Protein AF-A0A6S7BJY7-F1 (afdb_monomer_lite)

Structure (mmCIF, N/CA/C/O backbone):
data_AF-A0A6S7BJY7-F1
#
_entry.id   AF-A0A6S7BJY7-F1
#
loop_
_atom_site.group_PDB
_atom_site.id
_atom_site.type_symbol
_atom_site.label_atom_id
_atom_site.label_alt_id
_atom_site.label_comp_id
_atom_site.label_asym_id
_atom_site.label_entity_id
_atom_site.label_seq_id
_atom_site.pdbx_PDB_ins_code
_atom_site.Cartn_x
_atom_site.Cartn_y
_atom_site.Cartn_z
_atom_site.occupancy
_atom_site.B_iso_or_equiv
_atom_site.auth_seq_id
_atom_site.auth_comp_id
_atom_site.auth_asym_id
_atom_site.auth_atom_id
_atom_site.pdbx_PDB_model_num
ATOM 1 N N . MET A 1 1 ? 14.962 4.164 66.376 1.00 38.88 1 MET A N 1
ATOM 2 C CA . MET A 1 1 ? 14.419 2.785 66.479 1.00 38.88 1 MET A CA 1
ATOM 3 C C . MET A 1 1 ? 12.922 2.935 66.760 1.00 38.88 1 MET A C 1
ATOM 5 O O . MET A 1 1 ? 12.618 3.655 67.688 1.00 38.88 1 MET A O 1
ATOM 9 N N . LYS A 1 2 ? 11.924 2.439 66.023 1.00 44.50 2 LYS A N 1
ATOM 10 C CA . LYS A 1 2 ? 11.789 1.394 64.997 1.00 44.50 2 LYS A CA 1
ATOM 11 C C . LYS A 1 2 ? 10.675 1.852 64.028 1.00 44.50 2 LYS A C 1
ATOM 13 O O . LYS A 1 2 ? 9.602 2.228 64.485 1.00 44.50 2 LYS A O 1
ATOM 18 N N . ARG A 1 3 ? 10.926 1.844 62.712 1.00 48.97 3 ARG A N 1
ATOM 19 C CA . ARG A 1 3 ? 9.902 2.062 61.671 1.00 48.97 3 ARG A CA 1
ATOM 20 C C . ARG A 1 3 ? 9.167 0.734 61.470 1.00 48.97 3 ARG A C 1
ATOM 22 O O . ARG A 1 3 ? 9.753 -0.218 60.965 1.00 48.97 3 ARG A O 1
ATOM 29 N N . GLY A 1 4 ? 7.937 0.650 61.969 1.00 49.62 4 GLY A N 1
ATOM 30 C CA . GLY A 1 4 ? 7.124 -0.563 61.957 1.00 49.62 4 GLY A CA 1
ATOM 31 C C . GLY A 1 4 ? 6.463 -0.809 60.603 1.00 49.62 4 GLY A C 1
ATOM 32 O O . GLY A 1 4 ? 5.589 -0.057 60.194 1.00 49.62 4 GLY A O 1
ATOM 33 N N . VAL A 1 5 ? 6.909 -1.874 59.937 1.00 56.19 5 VAL A N 1
ATOM 34 C CA . VAL A 1 5 ? 6.073 -2.932 59.345 1.00 56.19 5 VAL A CA 1
ATOM 35 C C . VAL A 1 5 ? 4.744 -2.468 58.735 1.00 56.19 5 VAL A C 1
ATOM 37 O O . VAL A 1 5 ? 3.706 -2.544 59.382 1.00 56.19 5 VAL A O 1
ATOM 40 N N . LYS A 1 6 ? 4.767 -2.096 57.450 1.00 43.50 6 LYS A N 1
ATOM 41 C CA . LYS A 1 6 ? 3.678 -2.385 56.492 1.00 43.50 6 LYS A CA 1
ATOM 42 C C . LYS A 1 6 ? 4.256 -2.782 55.128 1.00 43.50 6 LYS A C 1
ATOM 44 O O . LYS A 1 6 ? 3.804 -2.338 54.082 1.00 43.50 6 LYS A O 1
ATOM 49 N N . ALA A 1 7 ? 5.287 -3.624 55.151 1.00 50.22 7 ALA A N 1
ATOM 50 C CA . ALA A 1 7 ? 5.715 -4.402 53.996 1.00 50.22 7 ALA A CA 1
ATOM 51 C C . ALA A 1 7 ? 4.849 -5.669 53.939 1.00 50.22 7 ALA A C 1
ATOM 53 O O . ALA A 1 7 ? 5.292 -6.708 54.406 1.00 50.22 7 ALA A O 1
ATOM 54 N N . ALA A 1 8 ? 3.587 -5.551 53.514 1.00 53.59 8 ALA A N 1
ATOM 55 C CA . ALA A 1 8 ? 2.694 -6.697 53.271 1.00 53.59 8 ALA A CA 1
ATOM 56 C C . ALA A 1 8 ? 1.332 -6.259 52.693 1.00 53.59 8 ALA A C 1
ATOM 58 O O . ALA A 1 8 ? 0.293 -6.724 53.153 1.00 53.59 8 ALA A O 1
ATOM 59 N N . PHE A 1 9 ? 1.295 -5.345 51.719 1.00 50.22 9 PHE A N 1
ATOM 60 C CA . PHE A 1 9 ? 0.073 -5.137 50.936 1.00 50.22 9 PHE A CA 1
ATOM 61 C C . PHE A 1 9 ? 0.253 -5.764 49.555 1.00 50.22 9 PHE A C 1
ATOM 63 O O . PHE A 1 9 ? 0.862 -5.191 48.660 1.00 50.22 9 PHE A O 1
ATOM 70 N N . SER A 1 10 ? -0.279 -6.981 49.457 1.00 46.59 10 SER A N 1
ATOM 71 C CA . SER A 1 10 ? -0.837 -7.565 48.239 1.00 46.59 10 SER A CA 1
ATOM 72 C C . SER A 1 10 ? 0.129 -7.852 47.091 1.00 46.59 10 SER A C 1
ATOM 74 O O . SER A 1 10 ? -0.057 -7.416 45.962 1.00 46.59 10 SER A O 1
ATOM 76 N N . MET A 1 11 ? 1.105 -8.712 47.371 1.00 55.03 11 MET A N 1
ATOM 77 C CA . MET A 1 11 ? 1.630 -9.651 46.382 1.00 55.03 11 MET A CA 1
ATOM 78 C C . MET A 1 11 ? 0.744 -10.908 46.418 1.00 55.03 11 MET A C 1
ATOM 80 O O . MET A 1 11 ? 1.067 -11.816 47.171 1.00 55.03 11 MET A O 1
ATOM 84 N N . MET A 1 12 ? -0.388 -10.946 45.698 1.00 51.50 12 MET A N 1
ATOM 85 C CA . MET A 1 12 ? -1.032 -12.197 45.239 1.00 51.50 12 MET A CA 1
ATOM 86 C C . MET A 1 12 ? -2.269 -11.918 44.352 1.00 51.50 12 MET A C 1
ATOM 88 O O . MET A 1 12 ? -3.177 -11.222 44.793 1.00 51.50 12 MET A O 1
ATOM 92 N N . LEU A 1 13 ? -2.315 -12.581 43.184 1.00 53.12 13 LEU A N 1
ATOM 93 C CA . LEU A 1 13 ? -3.472 -12.872 42.304 1.00 53.12 13 LEU A CA 1
ATOM 94 C C . LEU A 1 13 ? -4.111 -11.661 41.587 1.00 53.12 13 LEU A C 1
ATOM 96 O O . LEU A 1 13 ? -4.665 -10.775 42.213 1.00 53.12 13 LEU A O 1
ATOM 100 N N . LEU A 1 14 ? -4.122 -11.576 40.253 1.00 58.38 14 LEU A N 1
ATOM 101 C CA . LEU A 1 14 ? -4.518 -12.629 39.317 1.00 58.38 14 LEU A CA 1
ATOM 102 C C . LEU A 1 14 ? -3.639 -12.660 38.061 1.00 58.38 14 LEU A C 1
ATOM 104 O O . LEU A 1 14 ? -3.398 -11.648 37.407 1.00 58.38 14 LEU A O 1
ATOM 108 N N . LEU A 1 15 ? -3.236 -13.879 37.711 1.00 58.38 15 LEU A N 1
ATOM 109 C CA . LEU A 1 15 ? -2.872 -14.268 36.359 1.00 58.38 15 LEU A CA 1
ATOM 110 C C . LEU A 1 15 ? -4.048 -13.925 35.431 1.00 58.38 15 LEU A C 1
ATOM 112 O O . LEU A 1 15 ? -5.078 -14.597 35.495 1.00 58.38 15 LEU A O 1
ATOM 116 N N . VAL A 1 16 ? -3.920 -12.906 34.578 1.00 61.62 16 VAL A N 1
ATOM 117 C CA . VAL A 1 16 ? -4.748 -12.865 33.370 1.00 61.62 16 VAL A CA 1
ATOM 118 C C . VAL A 1 16 ? -4.061 -13.788 32.370 1.00 61.62 16 VAL A C 1
ATOM 120 O O . VAL A 1 16 ? -3.001 -13.498 31.817 1.00 61.62 16 VAL A O 1
ATOM 123 N N . SER A 1 17 ? -4.597 -15.000 32.303 1.00 61.88 17 SER A N 1
ATOM 124 C CA . SER A 1 17 ? -4.183 -16.041 31.378 1.00 61.88 17 SER A CA 1
ATOM 125 C C . SER A 1 17 ? -4.249 -15.524 29.943 1.00 61.88 17 SER A C 1
ATOM 127 O O . SER A 1 17 ? -5.168 -14.797 29.574 1.00 61.88 17 SER A O 1
ATOM 129 N N . ALA A 1 18 ? -3.245 -15.905 29.156 1.00 58.03 18 ALA A N 1
ATOM 130 C CA . ALA A 1 18 ? -3.054 -15.521 27.769 1.00 58.03 18 ALA A CA 1
ATOM 131 C C . ALA A 1 18 ? -4.313 -15.751 26.920 1.00 58.03 18 ALA A C 1
ATOM 133 O O . ALA A 1 18 ? -4.724 -16.893 26.706 1.00 58.03 18 ALA A O 1
ATOM 134 N N . SER A 1 19 ? -4.879 -14.676 26.371 1.00 53.62 19 SER A N 1
ATOM 135 C CA . SER A 1 19 ? -5.683 -14.795 25.159 1.00 53.62 19 SER A CA 1
ATOM 136 C C . SER A 1 19 ? -4.749 -15.304 24.069 1.00 53.62 19 SER A C 1
ATOM 138 O O . SER A 1 19 ? -3.726 -14.680 23.783 1.00 53.62 19 SER A O 1
ATOM 140 N N . ALA A 1 20 ? -5.055 -16.477 23.522 1.00 56.84 20 ALA A N 1
ATOM 141 C CA . ALA A 1 20 ? -4.331 -17.051 22.406 1.00 56.84 20 ALA A CA 1
ATOM 142 C C . ALA A 1 20 ? -4.194 -15.992 21.306 1.00 56.84 20 ALA A C 1
ATOM 144 O O . ALA A 1 20 ? -5.196 -15.519 20.773 1.00 56.84 20 ALA A O 1
ATOM 145 N N . MET A 1 21 ? -2.960 -15.637 20.950 1.00 48.62 21 MET A N 1
ATOM 146 C CA . MET A 1 21 ? -2.685 -14.951 19.691 1.00 48.62 21 MET A CA 1
ATOM 147 C C . MET A 1 21 ? -2.891 -15.977 18.571 1.00 48.62 21 MET A C 1
ATOM 149 O O . MET A 1 21 ? -1.942 -16.440 17.944 1.00 48.62 21 MET A O 1
ATOM 153 N N . ALA A 1 22 ? -4.141 -16.397 18.354 1.00 52.94 22 ALA A N 1
ATOM 154 C CA . ALA A 1 22 ? -4.554 -16.830 17.033 1.00 52.94 22 ALA A CA 1
ATOM 155 C C . ALA A 1 22 ? -4.283 -15.608 16.155 1.00 52.94 22 ALA A C 1
ATOM 157 O O . ALA A 1 22 ? -4.866 -14.560 16.425 1.00 52.94 22 ALA A O 1
ATOM 158 N N . GLY A 1 23 ? -3.290 -15.708 15.259 1.00 55.72 23 GLY A N 1
ATOM 159 C CA . GLY A 1 23 ? -2.679 -14.567 14.567 1.00 55.72 23 GLY A CA 1
ATOM 160 C C . GLY A 1 23 ? -3.725 -13.518 14.231 1.00 55.72 23 GLY A C 1
ATOM 161 O O . GLY A 1 23 ? -4.704 -13.854 13.571 1.00 55.72 23 GLY A O 1
ATOM 162 N N . SER A 1 24 ? -3.564 -12.327 14.808 1.00 61.00 24 SER A N 1
ATOM 163 C CA . SER A 1 24 ? -4.590 -11.292 14.939 1.00 61.00 24 SER A CA 1
ATOM 164 C C . SER A 1 24 ? -5.217 -10.973 13.587 1.00 61.00 24 SER A C 1
ATOM 166 O O . SER A 1 24 ? -4.709 -10.139 12.842 1.00 61.00 24 SER A O 1
ATOM 168 N N . LYS A 1 25 ? -6.302 -11.681 13.267 1.00 71.12 25 LYS A N 1
ATOM 169 C CA . LYS A 1 25 ? -7.227 -11.312 12.205 1.00 71.12 25 LYS A CA 1
ATOM 170 C C . LYS A 1 25 ? -7.788 -9.954 12.589 1.00 71.12 25 LYS A C 1
ATOM 172 O O . LYS A 1 25 ? -8.103 -9.734 13.762 1.00 71.12 25 LYS A O 1
ATOM 177 N N . LEU A 1 26 ? -7.866 -9.057 11.618 1.00 81.31 26 LEU A N 1
ATOM 178 C CA . LEU A 1 26 ? -8.483 -7.759 11.829 1.00 81.31 26 LEU A CA 1
ATOM 179 C C . LEU A 1 26 ? -9.954 -7.962 12.221 1.00 81.31 26 LEU A C 1
ATOM 181 O O . LEU A 1 26 ? -10.600 -8.941 11.831 1.00 81.31 26 LEU A O 1
ATOM 185 N N . THR A 1 27 ? -10.484 -7.054 13.032 1.00 84.00 27 THR A N 1
ATOM 186 C CA . THR A 1 27 ? -11.916 -7.017 13.330 1.00 84.00 27 THR A CA 1
ATOM 187 C C . THR A 1 27 ? -12.710 -6.742 12.053 1.00 84.00 27 THR A C 1
ATOM 189 O O . THR A 1 27 ? -12.200 -6.187 11.081 1.00 84.00 27 THR A O 1
ATOM 192 N N . ALA A 1 28 ? -13.995 -7.103 12.043 1.00 83.69 28 ALA A N 1
ATOM 193 C CA . ALA A 1 28 ? -14.855 -6.838 10.890 1.00 83.69 28 ALA A CA 1
ATOM 194 C C . ALA A 1 28 ? -14.913 -5.340 10.528 1.00 83.69 28 ALA A C 1
ATOM 196 O O . ALA A 1 28 ? -15.039 -5.002 9.357 1.00 83.69 28 ALA A O 1
ATOM 197 N N . GLU A 1 29 ? -14.814 -4.449 11.517 1.00 83.94 29 GLU A N 1
ATOM 198 C CA . GLU A 1 29 ? -14.757 -3.000 11.309 1.00 83.94 29 GLU A CA 1
ATOM 199 C C . GLU A 1 29 ? -13.460 -2.588 10.604 1.00 83.94 29 GLU A C 1
ATOM 201 O O . GLU A 1 29 ? -13.521 -1.974 9.541 1.00 83.94 29 GLU A O 1
ATOM 206 N N . GLU A 1 30 ? -12.304 -3.033 11.102 1.00 85.31 30 GLU A N 1
ATOM 207 C CA . GLU A 1 30 ? -10.998 -2.782 10.472 1.00 85.31 30 GLU A CA 1
ATOM 208 C C . GLU A 1 30 ? -10.933 -3.339 9.038 1.00 85.31 30 GLU A C 1
ATOM 210 O O . GLU A 1 30 ? -10.423 -2.689 8.127 1.00 85.31 30 GLU A O 1
ATOM 215 N N . CYS A 1 31 ? -11.531 -4.508 8.801 1.00 88.44 31 CYS A N 1
ATOM 216 C CA . CYS A 1 31 ? -11.640 -5.108 7.472 1.00 88.44 31 CYS A CA 1
ATOM 217 C C . CYS A 1 31 ? -12.552 -4.354 6.500 1.00 88.44 31 CYS A C 1
ATOM 219 O O . CYS A 1 31 ? -12.492 -4.611 5.300 1.00 88.44 31 CYS A O 1
ATOM 221 N N . ASN A 1 32 ? -13.426 -3.465 6.975 1.00 85.50 32 ASN A N 1
ATOM 222 C CA . ASN A 1 32 ? -14.210 -2.626 6.074 1.00 85.50 32 ASN A CA 1
ATOM 223 C C . ASN A 1 32 ? -13.401 -1.424 5.587 1.00 85.50 32 ASN A C 1
ATOM 225 O O . ASN A 1 32 ? -13.686 -0.921 4.506 1.00 85.50 32 ASN A O 1
ATOM 229 N N . ASP A 1 33 ? -12.438 -0.939 6.366 1.00 82.31 33 ASP A N 1
ATOM 230 C CA . ASP A 1 33 ? -11.668 0.266 6.039 1.00 82.31 33 ASP A CA 1
ATOM 231 C C . ASP A 1 33 ? -10.409 -0.021 5.202 1.00 82.31 33 ASP A C 1
ATOM 233 O O . ASP A 1 33 ? -9.933 0.866 4.499 1.00 82.31 33 ASP A O 1
ATOM 237 N N . TYR A 1 34 ? -9.933 -1.268 5.211 1.00 80.38 34 TYR A N 1
ATOM 238 C CA . TYR A 1 34 ? -8.756 -1.768 4.493 1.00 80.38 34 TYR A C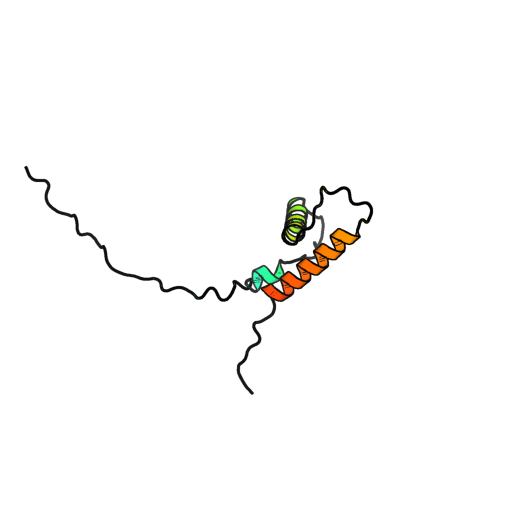A 1
ATOM 239 C C . TYR A 1 34 ? -9.164 -2.621 3.266 1.00 80.38 34 TYR A C 1
ATOM 241 O O . TYR A 1 34 ? -10.160 -3.342 3.345 1.00 80.38 34 TYR A O 1
ATOM 249 N N . PRO A 1 35 ? -8.430 -2.638 2.134 1.00 72.44 35 PRO A N 1
ATOM 250 C CA . PRO A 1 35 ? -7.204 -1.900 1.845 1.00 72.44 35 PRO A CA 1
ATOM 251 C C . PRO A 1 35 ? -7.394 -0.623 1.019 1.00 72.44 35 PRO A C 1
ATOM 253 O O . PRO A 1 35 ? -6.439 0.095 0.817 1.00 72.44 35 PRO A O 1
ATOM 256 N N . PHE A 1 36 ? -8.586 -0.335 0.497 1.00 83.38 36 PHE A N 1
ATOM 257 C CA . PHE A 1 36 ? -8.906 0.956 -0.126 1.00 83.38 36 PHE A CA 1
ATOM 258 C C . PHE A 1 36 ? -10.419 1.125 -0.107 1.00 83.38 36 PHE A C 1
ATOM 260 O O . PHE A 1 36 ? -11.145 0.312 -0.690 1.00 83.38 36 PHE A O 1
ATOM 267 N N . LYS A 1 37 ? -10.912 2.191 0.523 1.00 81.50 37 LYS A N 1
ATOM 268 C CA . LYS A 1 37 ? -12.315 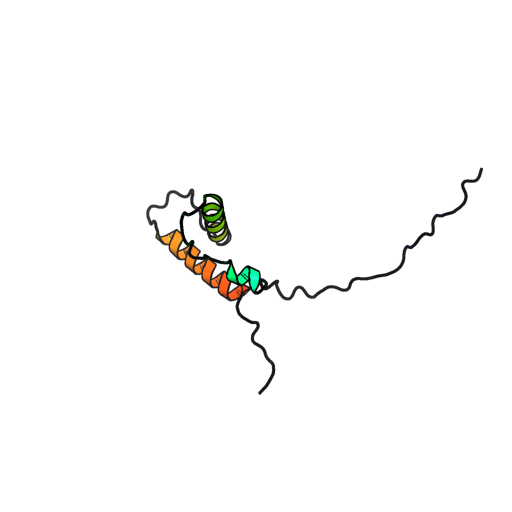2.589 0.407 1.00 81.50 37 LYS A CA 1
ATOM 269 C C . LYS A 1 37 ? -12.439 3.678 -0.652 1.00 81.50 37 LYS A C 1
ATOM 271 O O . LYS A 1 37 ? -11.824 4.728 -0.489 1.00 81.50 37 LYS A O 1
ATOM 276 N N . PRO A 1 38 ? -13.261 3.483 -1.701 1.00 80.12 38 PRO A N 1
ATOM 277 C CA . PRO A 1 38 ? -13.546 4.548 -2.649 1.00 80.12 38 PRO A CA 1
ATOM 278 C C . PRO A 1 38 ? -14.015 5.804 -1.911 1.00 80.12 38 PRO A C 1
ATOM 280 O O . PRO A 1 38 ? -15.024 5.781 -1.202 1.00 80.12 38 PRO A O 1
ATOM 283 N N . VAL A 1 39 ? -13.271 6.897 -2.063 1.00 78.19 39 VAL A N 1
ATOM 284 C CA . VAL A 1 39 ? -13.628 8.176 -1.452 1.00 78.19 39 VAL A CA 1
ATOM 285 C C . VAL A 1 39 ? -14.787 8.787 -2.237 1.00 78.19 39 VAL A C 1
ATOM 287 O O . VAL A 1 39 ? -14.734 8.914 -3.460 1.00 78.19 39 VAL A O 1
ATOM 290 N N . VAL A 1 40 ? -15.849 9.178 -1.532 1.00 81.56 40 VAL A N 1
ATOM 291 C CA . VAL A 1 40 ? -16.952 9.954 -2.109 1.00 81.56 40 VAL A CA 1
ATOM 292 C C . VAL A 1 40 ? -16.671 11.432 -1.846 1.00 81.56 40 VAL A C 1
ATOM 294 O O . VAL A 1 40 ? -16.800 11.891 -0.714 1.00 81.56 40 VAL A O 1
ATOM 297 N N . GLY A 1 41 ? -16.288 12.175 -2.886 1.00 85.56 41 GLY A N 1
ATOM 298 C CA . GLY A 1 41 ? -15.960 13.602 -2.790 1.00 85.56 41 GLY A CA 1
ATOM 299 C C . GLY A 1 41 ? -14.466 13.886 -2.958 1.00 85.56 41 GLY A C 1
ATOM 300 O O . GLY A 1 41 ? -13.789 13.212 -3.731 1.00 85.56 41 GLY A O 1
ATOM 301 N N . GLU A 1 42 ? -13.965 14.919 -2.280 1.00 90.56 42 GLU A N 1
ATOM 302 C CA . GLU A 1 42 ? -12.557 15.320 -2.368 1.00 90.56 42 GLU A CA 1
ATOM 303 C C . GLU A 1 42 ? -11.649 14.368 -1.580 1.00 90.56 42 GLU A C 1
ATOM 305 O O . GLU A 1 42 ? -11.923 14.034 -0.427 1.00 90.56 42 GLU A O 1
ATOM 310 N N . VAL A 1 43 ? -10.536 13.965 -2.197 1.00 89.75 43 VAL A N 1
ATOM 311 C CA . VAL A 1 43 ? -9.485 13.194 -1.526 1.00 89.75 43 VAL A CA 1
ATOM 312 C C . VAL A 1 43 ? -8.716 14.119 -0.591 1.00 89.75 43 VAL A C 1
ATOM 314 O O . VAL A 1 43 ? -8.135 15.119 -1.017 1.00 89.75 43 VAL A O 1
ATOM 317 N N . THR A 1 44 ? -8.684 13.775 0.693 1.00 91.94 44 THR A N 1
ATOM 318 C CA . THR A 1 44 ? -7.889 14.503 1.685 1.00 91.94 44 THR A CA 1
ATOM 319 C C . THR A 1 44 ? -6.443 14.010 1.695 1.00 91.94 44 THR A C 1
ATOM 321 O O . THR A 1 44 ? -6.159 12.842 1.435 1.00 91.94 44 THR A O 1
ATOM 324 N N . HIS A 1 45 ? -5.507 14.883 2.077 1.00 94.56 45 HIS A N 1
ATOM 325 C CA . HIS A 1 45 ? -4.104 14.492 2.250 1.00 94.56 45 HIS A CA 1
ATOM 326 C C . HIS A 1 45 ? -3.940 13.354 3.273 1.00 94.56 45 HIS A C 1
ATOM 328 O O . HIS A 1 45 ? -3.101 12.482 3.094 1.00 94.56 45 HIS A O 1
ATOM 334 N N . ALA A 1 46 ? -4.756 13.334 4.331 1.00 91.94 46 ALA A N 1
ATOM 335 C CA . ALA A 1 46 ? -4.718 12.270 5.331 1.00 91.94 46 ALA A CA 1
ATOM 336 C C . ALA A 1 46 ? -5.088 10.901 4.734 1.00 91.94 46 ALA A C 1
ATOM 338 O O . ALA A 1 46 ? -4.380 9.930 4.984 1.00 91.94 46 ALA A O 1
ATOM 339 N N . GLN A 1 47 ? -6.138 10.841 3.907 1.00 89.69 47 GLN A N 1
ATOM 340 C CA . GLN A 1 47 ? -6.528 9.614 3.202 1.00 89.69 47 GLN A CA 1
ATOM 341 C C . GLN A 1 47 ? -5.426 9.147 2.253 1.00 89.69 47 GLN A C 1
ATOM 343 O O . GLN A 1 47 ? -5.017 7.996 2.323 1.00 89.69 47 GLN A O 1
ATOM 348 N N . LEU A 1 48 ? -4.880 10.053 1.436 1.00 92.00 48 LEU A N 1
ATOM 349 C CA . LEU A 1 48 ? -3.790 9.716 0.519 1.00 92.00 48 LEU A CA 1
ATOM 350 C C . LEU A 1 48 ? -2.576 9.127 1.254 1.00 92.00 48 LEU A C 1
ATOM 352 O O . LEU A 1 48 ? -2.001 8.137 0.812 1.00 92.00 48 LEU A O 1
ATOM 356 N N . MET A 1 49 ? -2.184 9.727 2.380 1.00 93.94 49 MET A N 1
ATOM 357 C CA . MET A 1 49 ? -1.050 9.236 3.165 1.00 93.94 49 MET A CA 1
ATOM 358 C C . MET A 1 49 ? -1.332 7.880 3.815 1.00 93.94 49 MET A C 1
ATOM 360 O O . MET A 1 49 ? -0.411 7.079 3.951 1.00 93.94 49 MET A O 1
ATOM 364 N N . GLN A 1 50 ? -2.580 7.611 4.197 1.00 91.81 50 GLN A N 1
ATOM 365 C CA . GLN A 1 50 ? -2.976 6.301 4.704 1.00 91.81 5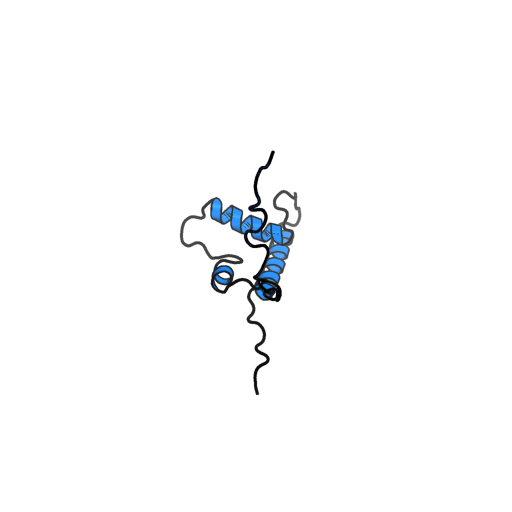0 GLN A CA 1
ATOM 366 C C . GLN A 1 50 ? -2.893 5.233 3.609 1.00 91.81 50 GLN A C 1
ATOM 368 O O . GLN A 1 50 ? -2.223 4.221 3.797 1.00 91.81 50 GLN A O 1
ATOM 373 N N . GLU A 1 51 ? -3.483 5.499 2.444 1.00 92.62 51 GLU A N 1
ATOM 374 C CA . GLU A 1 51 ? -3.417 4.613 1.277 1.00 92.62 51 GLU A CA 1
ATOM 375 C C . GLU A 1 51 ? -1.967 4.319 0.859 1.00 92.62 51 GLU A C 1
ATOM 377 O O . GLU A 1 51 ? -1.606 3.184 0.533 1.00 92.62 51 GLU A O 1
ATOM 382 N N . LEU A 1 52 ? -1.107 5.338 0.921 1.00 95.31 52 LEU A N 1
ATOM 383 C CA . LEU A 1 52 ? 0.312 5.184 0.639 1.00 95.31 52 LEU A CA 1
ATOM 384 C C . LEU A 1 52 ? 1.014 4.296 1.673 1.00 95.31 52 LEU A C 1
ATOM 386 O O . LEU A 1 52 ? 1.742 3.383 1.287 1.00 95.31 52 LEU A O 1
ATOM 390 N N . ALA A 1 53 ? 0.767 4.521 2.965 1.00 94.38 53 ALA A N 1
ATOM 391 C CA . ALA A 1 53 ? 1.356 3.723 4.039 1.00 94.38 53 ALA A CA 1
ATOM 392 C C . ALA A 1 53 ? 0.965 2.239 3.934 1.00 94.38 53 ALA A C 1
ATOM 394 O O . ALA A 1 53 ? 1.769 1.350 4.226 1.00 94.38 53 ALA A O 1
ATOM 395 N N . GLU A 1 54 ? -0.250 1.948 3.472 1.00 94.62 54 GLU A N 1
ATOM 396 C CA . GLU A 1 54 ? -0.699 0.579 3.233 1.00 94.62 54 GLU A CA 1
ATOM 397 C C . GLU A 1 54 ? 0.084 -0.085 2.095 1.00 94.62 54 GLU A C 1
ATOM 399 O O . GLU A 1 54 ? 0.582 -1.201 2.267 1.00 94.62 54 GLU A O 1
ATOM 404 N N . LEU A 1 55 ? 0.296 0.607 0.972 1.00 97.12 55 LEU A N 1
ATOM 405 C CA . LEU A 1 55 ? 1.148 0.109 -0.117 1.00 97.12 55 LEU A CA 1
ATOM 406 C C . LEU A 1 55 ? 2.604 -0.084 0.331 1.00 97.12 55 LEU A C 1
ATOM 408 O O . LEU A 1 55 ? 3.225 -1.100 0.002 1.00 97.12 55 LEU A O 1
ATOM 412 N N . GLU A 1 56 ? 3.152 0.855 1.103 1.00 96.88 56 GLU A N 1
ATOM 413 C CA . GLU A 1 56 ? 4.502 0.757 1.671 1.00 96.88 56 GLU A CA 1
ATOM 414 C C . GLU A 1 56 ? 4.628 -0.444 2.623 1.00 96.88 56 GLU A C 1
ATOM 416 O O . GLU A 1 56 ? 5.642 -1.145 2.599 1.00 96.88 56 GLU A O 1
ATOM 421 N N . SER A 1 57 ? 3.571 -0.778 3.377 1.00 96.19 57 SER A N 1
ATOM 422 C CA . SER A 1 57 ? 3.548 -1.949 4.273 1.00 96.19 57 SER A CA 1
ATOM 423 C C . SER A 1 57 ? 3.735 -3.287 3.546 1.00 96.19 57 SER A C 1
ATOM 425 O O . SER A 1 57 ? 4.165 -4.274 4.147 1.00 96.19 57 SER A O 1
ATOM 427 N N . VAL A 1 58 ? 3.446 -3.320 2.242 1.00 97.00 58 VAL A N 1
ATOM 428 C CA . VAL A 1 58 ? 3.669 -4.474 1.362 1.00 97.00 58 VAL A CA 1
ATOM 429 C C . VAL A 1 58 ? 4.814 -4.244 0.370 1.00 97.00 58 VAL A C 1
ATOM 431 O O . VAL A 1 58 ? 4.933 -4.964 -0.625 1.00 97.00 58 VAL A O 1
ATOM 434 N N . GLY A 1 59 ? 5.686 -3.269 0.637 1.00 97.06 59 GLY A N 1
ATOM 435 C CA . GLY A 1 59 ? 6.942 -3.049 -0.084 1.00 97.06 59 GLY A CA 1
ATOM 436 C C . GLY A 1 59 ? 6.826 -2.208 -1.354 1.00 97.06 59 GLY A C 1
ATOM 437 O O . GLY A 1 59 ? 7.597 -2.425 -2.286 1.00 97.06 59 GLY A O 1
ATOM 438 N N . TYR A 1 60 ? 5.843 -1.312 -1.451 1.00 97.81 60 TYR A N 1
ATOM 439 C CA . TYR A 1 60 ? 5.900 -0.226 -2.432 1.00 97.81 60 TYR A CA 1
ATOM 440 C C . TYR A 1 60 ? 6.903 0.843 -1.979 1.00 97.81 60 TYR A C 1
ATOM 442 O O . TYR A 1 60 ? 6.955 1.176 -0.801 1.00 97.81 60 TYR A O 1
ATOM 450 N N . GLU A 1 61 ? 7.679 1.398 -2.909 1.00 97.12 61 GLU A N 1
ATOM 451 C CA . GLU A 1 61 ? 8.629 2.481 -2.635 1.00 97.12 61 GLU A CA 1
ATOM 452 C C . GLU A 1 61 ? 8.279 3.698 -3.510 1.00 97.12 61 GLU A C 1
ATOM 454 O O . GLU A 1 61 ? 8.697 3.755 -4.669 1.00 97.12 61 GLU A O 1
ATOM 459 N N . PRO A 1 62 ? 7.522 4.689 -3.004 1.00 93.69 62 PRO A N 1
ATOM 460 C CA . PRO A 1 62 ? 7.062 5.823 -3.815 1.00 93.69 62 PRO A CA 1
ATOM 461 C C . PRO A 1 62 ? 8.182 6.778 -4.242 1.00 93.69 62 PRO A C 1
ATOM 463 O O . PRO A 1 62 ? 8.042 7.497 -5.227 1.00 93.69 62 PRO A O 1
ATOM 466 N N . SER A 1 63 ? 9.293 6.810 -3.503 1.00 93.94 63 SER A N 1
ATOM 467 C CA . SER A 1 63 ? 10.455 7.655 -3.805 1.00 93.94 63 SER A CA 1
ATOM 468 C C . SER A 1 63 ? 11.414 7.026 -4.820 1.00 93.94 63 SER A C 1
ATOM 470 O O . SER A 1 63 ? 12.367 7.681 -5.256 1.00 93.94 63 SER A O 1
ATOM 472 N N . LYS A 1 64 ? 11.183 5.766 -5.209 1.00 94.25 64 LYS A N 1
ATOM 473 C CA . LYS A 1 64 ? 12.009 5.056 -6.181 1.00 94.25 64 LYS A CA 1
ATOM 474 C C . LYS A 1 64 ? 11.806 5.654 -7.570 1.00 94.25 64 LYS A C 1
ATOM 476 O O . LYS A 1 64 ? 10.688 5.779 -8.061 1.00 94.25 64 LYS A O 1
ATOM 481 N N . ASN A 1 65 ? 12.910 5.972 -8.239 1.00 93.31 65 ASN A N 1
ATOM 482 C CA . ASN A 1 65 ? 12.879 6.333 -9.650 1.00 93.31 65 ASN A CA 1
ATOM 483 C C . ASN A 1 65 ? 12.680 5.061 -10.495 1.00 93.31 65 ASN A C 1
ATOM 485 O O . ASN A 1 65 ? 13.643 4.341 -10.769 1.00 93.31 65 ASN A O 1
ATOM 489 N N . ASP A 1 66 ? 11.428 4.758 -10.843 1.00 92.00 66 ASP A N 1
ATOM 490 C CA . ASP A 1 66 ? 11.036 3.540 -11.557 1.00 92.00 66 ASP A CA 1
ATOM 491 C C . ASP A 1 66 ? 10.739 3.812 -13.041 1.00 92.00 66 ASP A C 1
ATOM 493 O O . ASP A 1 66 ? 9.749 4.451 -13.397 1.00 92.00 66 ASP A O 1
ATOM 497 N N . TYR A 1 67 ? 11.585 3.272 -13.923 1.00 95.81 67 TYR A N 1
ATOM 498 C CA . TYR A 1 67 ? 11.400 3.347 -15.377 1.00 95.81 67 TYR A CA 1
ATOM 499 C C . TYR A 1 67 ? 10.191 2.534 -15.872 1.00 95.81 67 TYR A C 1
ATOM 501 O O . TYR A 1 67 ? 9.642 2.829 -16.932 1.00 95.81 67 TYR A O 1
ATOM 509 N N . TYR A 1 68 ? 9.777 1.513 -15.119 1.00 94.81 68 TYR A N 1
ATOM 510 C CA . TYR A 1 68 ? 8.704 0.588 -15.485 1.00 94.81 68 TYR A CA 1
ATOM 511 C C . TYR A 1 68 ? 7.379 0.907 -14.788 1.00 94.81 68 TYR A C 1
ATOM 513 O O . TYR A 1 68 ? 6.490 0.051 -14.736 1.00 94.81 68 TYR A O 1
ATOM 521 N N . TYR A 1 69 ? 7.219 2.125 -14.266 1.00 92.31 69 TYR A N 1
ATOM 522 C CA . TYR A 1 69 ? 5.953 2.564 -13.692 1.00 92.31 69 TYR A CA 1
ATOM 523 C C . TYR A 1 69 ? 4.801 2.334 -14.696 1.00 92.31 69 TYR A C 1
ATOM 525 O O . TYR A 1 69 ? 4.936 2.714 -15.864 1.00 92.31 69 TYR A O 1
ATOM 533 N N . PRO A 1 70 ? 3.663 1.734 -14.280 1.00 96.00 70 PRO A N 1
ATOM 534 C CA . PRO A 1 70 ? 3.231 1.483 -12.899 1.00 96.00 70 PRO A CA 1
ATOM 535 C C . PRO A 1 70 ? 3.385 0.026 -12.410 1.00 96.00 70 PRO A C 1
ATOM 537 O O . PRO A 1 70 ? 2.578 -0.435 -11.601 1.00 96.00 70 PRO A O 1
ATOM 540 N N . ASN A 1 71 ? 4.361 -0.745 -12.895 1.00 97.44 71 ASN A N 1
ATOM 541 C CA . ASN A 1 71 ? 4.457 -2.179 -12.578 1.00 97.44 71 ASN A CA 1
ATOM 542 C C . ASN A 1 71 ? 4.621 -2.467 -11.076 1.00 97.44 71 ASN A C 1
ATOM 544 O O . ASN A 1 71 ? 3.882 -3.290 -10.531 1.00 97.44 71 ASN A O 1
ATOM 548 N N . ASP A 1 72 ? 5.532 -1.767 -10.393 1.00 96.75 72 ASP A N 1
ATOM 549 C CA . ASP A 1 72 ? 5.782 -1.979 -8.959 1.00 96.75 72 ASP A CA 1
ATOM 550 C C . ASP A 1 72 ? 4.566 -1.590 -8.097 1.00 96.75 72 ASP A C 1
ATOM 552 O O . ASP A 1 72 ? 4.272 -2.258 -7.101 1.00 96.75 72 ASP A O 1
ATOM 556 N N . LEU A 1 73 ? 3.806 -0.569 -8.517 1.00 96.31 73 LEU A N 1
ATOM 557 C CA . LEU A 1 73 ? 2.552 -0.161 -7.875 1.00 96.31 73 LEU A CA 1
ATOM 558 C C . LEU A 1 73 ? 1.481 -1.256 -7.995 1.00 96.31 73 LEU A C 1
ATOM 560 O O . LEU A 1 73 ? 0.880 -1.642 -6.994 1.00 96.31 73 LEU A O 1
ATOM 564 N N . GLN A 1 74 ? 1.274 -1.803 -9.195 1.00 97.19 74 GLN A N 1
ATOM 565 C CA . GLN A 1 74 ? 0.305 -2.885 -9.415 1.00 97.19 74 GLN A CA 1
ATOM 566 C C . GLN A 1 74 ? 0.693 -4.157 -8.652 1.00 97.19 74 GLN A C 1
ATOM 568 O O . GLN A 1 74 ? -0.157 -4.826 -8.060 1.00 97.19 74 GLN A O 1
ATOM 573 N N . ALA A 1 75 ? 1.989 -4.476 -8.614 1.00 97.69 75 ALA A N 1
ATOM 574 C CA . ALA A 1 75 ? 2.492 -5.598 -7.835 1.00 97.69 75 ALA A CA 1
ATOM 575 C C . ALA A 1 75 ? 2.245 -5.395 -6.329 1.00 97.69 75 ALA A C 1
ATOM 577 O O . ALA A 1 75 ? 1.859 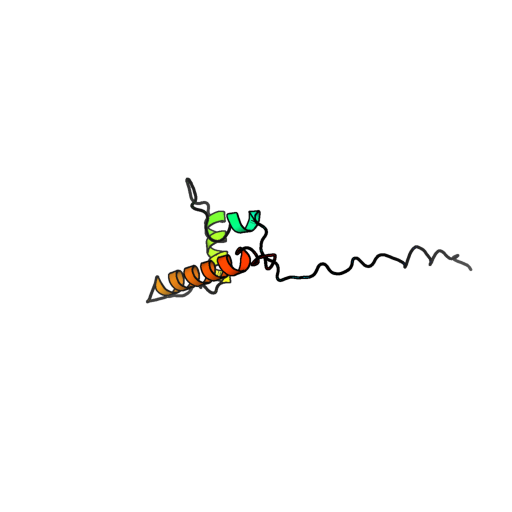-6.343 -5.643 1.00 97.69 75 ALA A O 1
ATOM 578 N N . ALA A 1 76 ? 2.432 -4.178 -5.811 1.00 97.38 76 ALA A N 1
ATOM 579 C CA . ALA A 1 76 ? 2.112 -3.849 -4.424 1.00 97.38 76 ALA A CA 1
ATOM 580 C C . ALA A 1 76 ? 0.609 -3.955 -4.136 1.00 97.38 76 ALA A C 1
ATOM 582 O O . ALA A 1 76 ? 0.239 -4.596 -3.157 1.00 97.38 76 ALA A O 1
ATOM 583 N N . GLN A 1 77 ? -0.261 -3.445 -5.013 1.00 96.38 77 GLN A N 1
ATOM 584 C CA . GLN A 1 77 ? -1.717 -3.594 -4.877 1.00 96.38 77 GLN A CA 1
ATOM 585 C C . GLN A 1 77 ? -2.145 -5.068 -4.810 1.00 96.38 77 GLN A C 1
ATOM 587 O O . GLN A 1 77 ? -2.956 -5.438 -3.962 1.00 96.38 77 GLN A O 1
ATOM 592 N N . ALA A 1 78 ? -1.559 -5.936 -5.642 1.00 97.12 78 ALA A N 1
ATOM 593 C CA . ALA A 1 78 ? -1.832 -7.372 -5.599 1.00 97.12 78 ALA A CA 1
ATOM 594 C C . ALA A 1 78 ? -1.388 -8.015 -4.271 1.00 97.12 78 ALA A C 1
ATOM 596 O O . ALA A 1 78 ? -2.125 -8.816 -3.692 1.00 97.12 78 ALA A O 1
ATOM 597 N N . ARG A 1 79 ? -0.208 -7.639 -3.752 1.00 97.69 79 ARG A N 1
ATOM 598 C CA . ARG A 1 79 ? 0.267 -8.098 -2.434 1.00 97.69 79 ARG A CA 1
ATOM 599 C C . ARG A 1 79 ? -0.622 -7.591 -1.299 1.00 97.69 79 ARG A C 1
ATOM 601 O O . ARG A 1 79 ? -0.925 -8.359 -0.389 1.00 97.69 79 ARG A O 1
ATOM 608 N N . LEU A 1 80 ? -1.073 -6.340 -1.374 1.00 96.38 80 LEU A N 1
ATOM 609 C CA . LEU A 1 80 ? -1.981 -5.741 -0.398 1.00 96.38 80 LEU A CA 1
ATOM 610 C C . LEU A 1 80 ? -3.327 -6.461 -0.373 1.00 96.38 80 LEU A C 1
ATOM 612 O O . LEU A 1 80 ? -3.830 -6.803 0.691 1.00 96.38 80 LEU A O 1
ATOM 616 N N . HIS A 1 81 ? -3.868 -6.783 -1.546 1.00 94.19 81 HIS A N 1
ATOM 617 C CA . HIS A 1 81 ? -5.095 -7.561 -1.648 1.00 94.19 81 HIS A CA 1
ATOM 618 C C . HIS A 1 81 ? -4.933 -8.985 -1.092 1.00 94.19 81 HIS A C 1
ATOM 620 O O . HIS A 1 81 ? -5.805 -9.478 -0.379 1.00 94.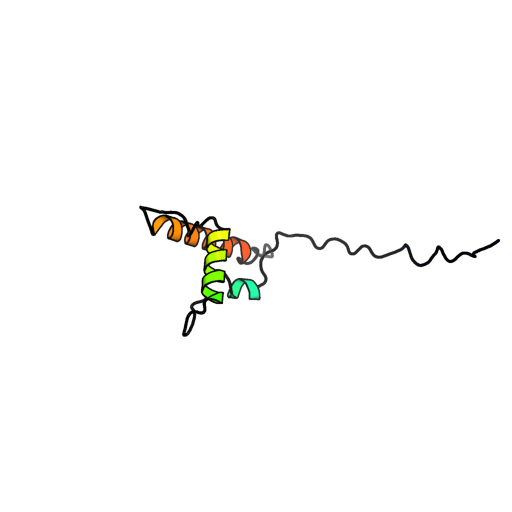19 81 HIS A O 1
ATOM 626 N N . ALA A 1 82 ? -3.798 -9.643 -1.350 1.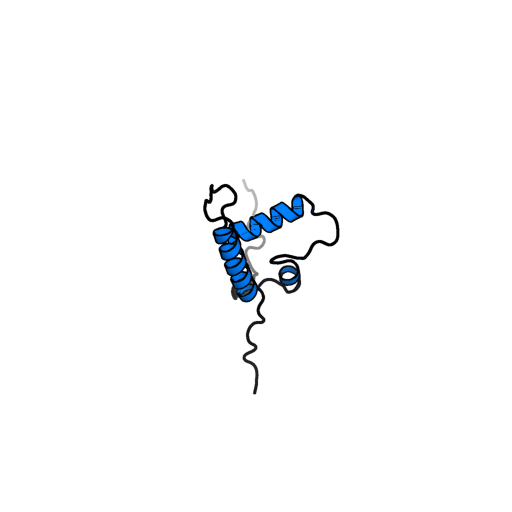00 94.88 82 ALA A N 1
ATOM 627 C CA . ALA A 1 82 ? -3.509 -10.951 -0.761 1.00 94.88 82 ALA A CA 1
ATOM 628 C C . ALA A 1 82 ? -3.413 -10.882 0.774 1.00 94.88 82 ALA A C 1
ATOM 630 O O . ALA A 1 82 ? -3.938 -11.759 1.464 1.00 94.88 82 ALA A O 1
ATOM 631 N N . LYS A 1 83 ? -2.795 -9.821 1.310 1.00 93.44 83 LYS A N 1
ATOM 632 C CA . LYS A 1 83 ? -2.753 -9.542 2.751 1.00 93.44 83 LYS A CA 1
ATOM 633 C C . LYS A 1 83 ? -4.153 -9.306 3.319 1.00 93.44 83 LYS A C 1
ATOM 635 O O . LYS A 1 83 ? -4.491 -9.923 4.321 1.00 93.44 83 LYS A O 1
ATOM 640 N N . TYR A 1 84 ? -4.990 -8.519 2.645 1.00 92.06 84 TYR A N 1
ATOM 641 C CA . TYR A 1 84 ? -6.397 -8.333 3.008 1.00 92.06 84 TYR A CA 1
ATOM 642 C C . TYR A 1 84 ? -7.148 -9.658 3.117 1.00 92.06 84 TYR A C 1
ATOM 644 O O . TYR A 1 84 ? -7.768 -9.926 4.141 1.00 92.06 84 TYR A O 1
ATOM 652 N N . ILE A 1 85 ? -7.044 -10.533 2.113 1.00 91.50 85 ILE A N 1
ATOM 653 C CA . ILE A 1 85 ? -7.680 -11.856 2.171 1.00 91.50 85 ILE A CA 1
ATOM 654 C C . ILE A 1 85 ? -7.147 -12.648 3.370 1.00 91.50 85 ILE A C 1
ATOM 656 O O . ILE A 1 85 ? -7.925 -13.264 4.093 1.00 91.50 85 ILE A O 1
ATOM 660 N N . ALA A 1 86 ? -5.838 -12.627 3.619 1.00 90.69 86 ALA A N 1
ATOM 661 C CA . ALA A 1 86 ? -5.262 -13.324 4.762 1.00 90.69 86 ALA A CA 1
ATOM 662 C C . ALA A 1 86 ? -5.770 -12.768 6.101 1.00 90.69 86 ALA A C 1
ATOM 664 O O . ALA A 1 86 ? -6.064 -13.557 6.995 1.00 90.69 86 ALA A O 1
ATOM 665 N N . ASP A 1 87 ? -5.911 -11.455 6.243 1.00 87.81 87 ASP A N 1
ATOM 666 C CA . ASP A 1 87 ? -6.269 -10.806 7.507 1.00 87.81 87 ASP A CA 1
ATOM 667 C C . ASP A 1 87 ? -7.785 -10.798 7.767 1.00 87.81 87 ASP A C 1
ATOM 669 O O . ASP A 1 87 ? -8.196 -10.851 8.927 1.00 87.81 87 ASP A O 1
ATOM 673 N N . CYS A 1 88 ? -8.598 -10.796 6.705 1.00 88.25 88 CYS A N 1
ATOM 674 C CA . CYS A 1 88 ? -10.048 -10.581 6.753 1.00 88.25 88 CYS A CA 1
ATOM 675 C C . CYS A 1 88 ? -10.898 -11.764 6.278 1.00 88.25 88 CYS A C 1
ATOM 677 O O . CYS A 1 88 ? -12.119 -11.736 6.449 1.00 88.25 88 CYS A O 1
ATOM 679 N N . ALA A 1 89 ? -10.307 -12.814 5.692 1.00 81.75 89 ALA A N 1
ATOM 680 C CA . ALA A 1 89 ? -11.077 -14.011 5.368 1.00 81.75 89 ALA A CA 1
ATOM 681 C C . ALA A 1 89 ? -11.638 -14.638 6.655 1.00 81.75 89 ALA A C 1
ATOM 683 O O . ALA A 1 89 ? -10.892 -14.801 7.631 1.00 81.75 89 ALA A O 1
ATOM 684 N N . PRO A 1 90 ? -12.926 -15.034 6.660 1.00 67.62 90 PRO A N 1
ATOM 685 C CA . PRO A 1 90 ? -13.488 -15.755 7.788 1.00 67.62 90 PRO A CA 1
ATOM 686 C C . PRO A 1 90 ? -12.649 -17.011 8.017 1.00 67.62 90 PRO A C 1
ATOM 688 O O . PRO A 1 90 ? -12.322 -17.730 7.068 1.00 67.62 90 PRO A O 1
ATOM 691 N N . ALA A 1 91 ? -12.270 -17.267 9.273 1.00 60.12 91 ALA A N 1
ATOM 692 C CA . ALA A 1 91 ? -11.673 -18.544 9.631 1.00 60.12 91 ALA A CA 1
ATOM 693 C C . ALA A 1 91 ? -12.617 -19.630 9.114 1.00 60.12 91 ALA A C 1
ATOM 695 O O . ALA A 1 91 ? -13.807 -19.586 9.425 1.00 60.12 91 ALA A O 1
ATOM 696 N N . ALA A 1 92 ? -12.114 -20.542 8.276 1.00 52.22 92 ALA A N 1
ATOM 697 C CA . ALA A 1 92 ? -12.902 -21.667 7.805 1.00 52.22 92 ALA A CA 1
ATOM 698 C C . ALA A 1 92 ? -13.490 -22.348 9.043 1.00 52.22 92 ALA A C 1
ATOM 700 O O . ALA A 1 92 ? -12.759 -22.931 9.845 1.00 52.22 92 ALA A O 1
ATOM 701 N N . THR A 1 93 ? -14.796 -22.190 9.239 1.00 45.25 93 THR A N 1
ATOM 702 C CA . THR A 1 93 ? -15.541 -22.836 10.307 1.00 45.25 93 THR A CA 1
ATOM 703 C C . THR A 1 93 ? -15.510 -24.322 10.004 1.00 45.25 93 THR A C 1
ATOM 705 O O . THR A 1 93 ? -16.332 -24.838 9.251 1.00 45.25 93 THR A O 1
ATOM 708 N N . GLY A 1 94 ? -14.509 -25.009 10.548 1.00 48.62 94 GLY A N 1
ATOM 709 C CA . GLY A 1 94 ? -14.455 -26.460 10.649 1.00 48.62 94 GLY A CA 1
ATOM 710 C C . GLY A 1 94 ? -15.433 -26.959 11.709 1.00 48.62 94 GLY A C 1
ATOM 711 O O . GLY A 1 94 ? -15.027 -27.658 12.629 1.00 48.62 94 GLY A O 1
ATOM 712 N N . GLU A 1 95 ? -16.705 -26.587 11.588 1.00 48.22 95 GLU A N 1
ATOM 713 C CA . GLU A 1 95 ? -17.804 -27.121 12.387 1.00 48.22 95 GLU A CA 1
ATOM 714 C C . GLU A 1 95 ? -18.937 -27.549 11.446 1.00 48.22 95 GLU A C 1
ATOM 716 O O . GLU A 1 95 ? -19.765 -26.746 11.029 1.00 48.22 95 GLU A O 1
ATOM 721 N N . GLY A 1 96 ? -18.945 -28.848 11.130 1.00 49.06 96 GLY A N 1
ATOM 722 C CA . GLY A 1 96 ? -20.165 -29.631 10.927 1.00 49.06 96 GLY A CA 1
ATOM 723 C C . GLY A 1 96 ? -20.775 -29.684 9.524 1.00 49.06 96 GLY A C 1
ATOM 724 O O . GLY A 1 96 ? -21.666 -28.904 9.202 1.00 49.06 96 GLY A O 1
ATOM 725 N N . SER A 1 97 ? -20.442 -30.739 8.775 1.00 34.97 97 SER A N 1
ATOM 726 C CA . SER A 1 97 ? -21.427 -31.775 8.420 1.00 34.97 97 SER A CA 1
ATOM 727 C C . SER A 1 97 ? -20.748 -33.106 8.129 1.00 34.97 97 SER A C 1
ATOM 729 O O . SER A 1 97 ? -19.601 -33.095 7.637 1.00 34.97 97 SER A O 1
#

Secondary structure (DSSP, 8-state):
--------S-------PPPP----PPPTTHHHHSS-PPPSSPPPHHHHHHHHHHHHHTT--TTS--TTTTHHHHHHHHHHHHHHHHHHSPP------

InterPro domains:
  IPR025421 Protein of unknown function DUF4148 [PF13663] (7-70)

pLDDT: mean 78.11, std 19.25, range [34.97, 97.81]

Sequence (97 aa):
MKRGVKAAFSMMLLLVSASAMAGSKLTAEECNDYPFKPVVGEVTHAQLMQELAELESVGYEPSKNDYYYPNDLQAAQARLHAKYIADCAPAATGEGS

Radius of gyration: 24.05 Å; chains: 1; bounding box: 36×47×82 Å

Foldseek 3Di:
DDDDDPPDPDPDDDDPDDDDPPPQQDDPVVLVPPDHDPDDDDDDPVNVVSNVVLLVVQPDDPPDPDPPPPPSVVVSVVSRVVVSCVRHPPDPPPDDD

Organism: NCBI:txid621374